Protein AF-A0A800KPN6-F1 (afdb_monomer_lite)

Foldseek 3Di:
DVVLVVCVVVVPPVSVVVVVVDPCVVVVVLVVQQVVLQVQLVVLCVPPNPVRSVCSNCVSSVVVCVVVVD

Sequence (70 aa):
MIERMIGAAKLDVKVYEEVEKDTTATQQALLVVVIVAIATGIGSFASGGVLGFFVGIVGGVGLWALWAWI

Radius of gyration: 15.54 Å; chains: 1; bounding box: 33×18×41 Å

Secondary structure (DSSP, 8-state):
-HHHHHHHHTT-HHHHHHHHH-TTHHHHHHHHHHHHHHHHHHHHHHHHHHHHHHHHHHHHHHHHHHHHT-

pLDDT: mean 85.87, std 5.35, range [70.12, 93.44]

Structure (mmCIF, N/CA/C/O backbone):
data_AF-A0A800KPN6-F1
#
_entry.id   AF-A0A800KPN6-F1
#
loop_
_atom_site.group_PDB
_atom_site.id
_atom_site.type_symbol
_atom_site.label_atom_id
_atom_site.label_alt_id
_atom_site.label_comp_id
_atom_site.label_asym_id
_atom_site.label_entity_id
_atom_site.label_seq_id
_atom_site.pdbx_PDB_ins_code
_atom_site.Cartn_x
_atom_site.Cartn_y
_atom_site.Cartn_z
_atom_site.occupancy
_atom_site.B_iso_or_equiv
_atom_site.auth_seq_id
_atom_site.auth_comp_id
_atom_site.auth_asym_id
_atom_site.auth_atom_id
_atom_site.pdbx_PDB_model_num
ATOM 1 N N . MET A 1 1 ? -3.687 7.337 15.730 1.00 70.12 1 MET A N 1
ATOM 2 C CA . MET A 1 1 ? -2.986 6.248 15.004 1.00 70.12 1 MET A CA 1
ATOM 3 C C . MET A 1 1 ? -1.989 5.505 15.879 1.00 70.12 1 MET A C 1
ATOM 5 O O . MET A 1 1 ? -2.135 4.299 15.987 1.00 70.12 1 MET A O 1
ATOM 9 N N . ILE A 1 2 ? -1.034 6.176 16.536 1.00 81.62 2 ILE A N 1
ATOM 10 C CA . ILE A 1 2 ? -0.048 5.493 17.401 1.00 81.62 2 ILE A CA 1
ATOM 11 C C . ILE A 1 2 ? -0.721 4.667 18.513 1.00 81.62 2 ILE A C 1
ATOM 13 O O . ILE A 1 2 ? -0.345 3.522 18.726 1.00 81.62 2 ILE A O 1
ATOM 17 N N . GLU A 1 3 ? -1.773 5.182 19.152 1.00 82.31 3 GLU A N 1
ATOM 18 C CA . GLU A 1 3 ? -2.536 4.422 20.159 1.00 82.31 3 GLU A CA 1
ATOM 19 C C . GLU A 1 3 ? -3.207 3.167 19.580 1.00 82.31 3 GLU A C 1
ATOM 21 O O . GLU A 1 3 ? -3.097 2.097 20.172 1.00 82.31 3 GLU A O 1
ATOM 26 N N . ARG A 1 4 ? -3.805 3.263 18.380 1.00 81.12 4 ARG A N 1
ATOM 27 C CA . ARG A 1 4 ? -4.355 2.104 17.650 1.00 81.12 4 ARG A CA 1
ATOM 28 C C . ARG A 1 4 ? -3.258 1.081 17.335 1.00 81.12 4 ARG A C 1
ATOM 30 O O . ARG A 1 4 ? -3.475 -0.107 17.517 1.00 81.12 4 ARG A O 1
ATOM 37 N N . MET A 1 5 ? -2.066 1.521 16.923 1.00 85.44 5 MET A N 1
ATOM 38 C CA . MET A 1 5 ? -0.935 0.620 16.653 1.00 85.44 5 MET A CA 1
ATOM 39 C C . MET A 1 5 ? -0.454 -0.098 17.922 1.00 85.44 5 MET A C 1
ATOM 41 O O . MET A 1 5 ? -0.210 -1.301 17.891 1.00 85.44 5 MET A O 1
ATOM 45 N N . ILE A 1 6 ? -0.351 0.620 19.045 1.00 87.88 6 ILE A N 1
ATOM 46 C CA . ILE A 1 6 ? 0.045 0.044 20.338 1.00 87.88 6 ILE A CA 1
ATOM 47 C C . ILE A 1 6 ? -1.018 -0.941 20.842 1.00 87.88 6 ILE A C 1
ATOM 49 O O . ILE A 1 6 ? -0.663 -2.012 21.327 1.00 87.88 6 ILE A O 1
ATOM 53 N N . GLY A 1 7 ? -2.306 -0.608 20.730 1.00 87.19 7 GLY A N 1
ATOM 54 C CA . GLY A 1 7 ? -3.391 -1.501 21.140 1.00 87.19 7 GLY A CA 1
ATOM 55 C C . GLY A 1 7 ? -3.508 -2.741 20.249 1.00 87.19 7 GLY A C 1
ATOM 56 O O . GLY A 1 7 ? -3.639 -3.844 20.772 1.00 87.19 7 GLY A O 1
ATOM 57 N N . ALA A 1 8 ? -3.324 -2.602 18.931 1.00 86.75 8 ALA A N 1
ATOM 58 C CA . ALA A 1 8 ? -3.245 -3.740 18.014 1.00 86.75 8 ALA A CA 1
ATOM 59 C C . ALA A 1 8 ? -2.066 -4.670 18.358 1.00 86.75 8 ALA A C 1
ATOM 61 O O . ALA A 1 8 ? -2.235 -5.884 18.421 1.00 86.75 8 ALA A O 1
ATOM 62 N N . ALA A 1 9 ? -0.887 -4.115 18.668 1.00 87.62 9 ALA A N 1
ATOM 63 C CA . ALA A 1 9 ? 0.271 -4.903 19.105 1.00 87.62 9 ALA A CA 1
ATOM 64 C C . ALA A 1 9 ? 0.042 -5.625 20.448 1.00 87.62 9 ALA A C 1
ATOM 66 O O . ALA A 1 9 ? 0.661 -6.654 20.710 1.00 87.62 9 ALA A O 1
ATOM 67 N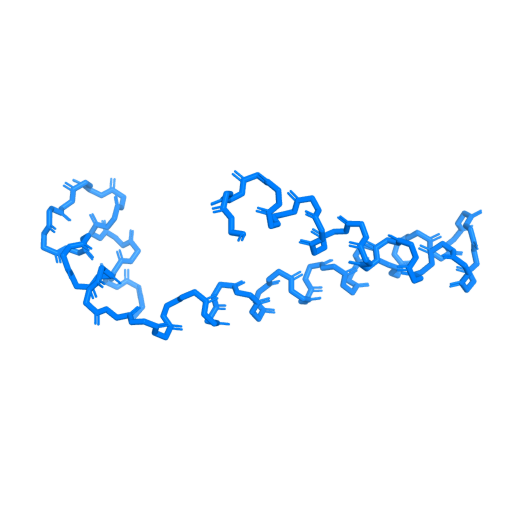 N . LYS A 1 10 ? -0.851 -5.099 21.295 1.00 90.88 10 LYS A N 1
ATOM 68 C CA . LYS A 1 10 ? -1.273 -5.706 22.566 1.00 90.88 10 LYS A CA 1
ATOM 69 C C . LYS A 1 10 ? -2.469 -6.656 22.431 1.00 90.88 10 LYS A C 1
ATOM 71 O O . LYS A 1 10 ? -2.918 -7.173 23.449 1.00 90.88 10 LYS A O 1
ATOM 76 N N . LEU A 1 11 ? -2.964 -6.891 21.213 1.00 84.88 11 LEU A N 1
ATOM 77 C CA . LEU A 1 11 ? -4.167 -7.682 20.935 1.00 84.88 11 LEU A CA 1
ATOM 78 C C . LEU A 1 11 ? -5.415 -7.165 21.680 1.00 84.88 11 LEU A C 1
ATOM 80 O O . LEU A 1 11 ? -6.251 -7.945 22.132 1.00 84.88 11 LEU A O 1
ATOM 84 N N . ASP A 1 12 ? -5.544 -5.844 21.823 1.00 89.12 12 ASP A N 1
ATOM 85 C CA . ASP A 1 12 ? -6.705 -5.233 22.472 1.00 89.12 12 ASP A CA 1
ATOM 86 C C . ASP A 1 12 ? -7.947 -5.324 21.569 1.00 89.12 12 ASP A C 1
ATOM 88 O O . ASP A 1 12 ? -8.001 -4.714 20.498 1.00 89.12 12 ASP A O 1
ATOM 92 N N . VAL A 1 13 ? -8.964 -6.063 22.026 1.00 85.94 13 VAL A N 1
ATOM 93 C CA . VAL A 1 13 ? -10.255 -6.249 21.340 1.00 85.94 13 VAL A CA 1
ATOM 94 C C . VAL A 1 13 ? -10.913 -4.927 20.957 1.00 85.94 13 VAL A C 1
ATOM 96 O O . VAL A 1 13 ? -11.465 -4.832 19.862 1.00 85.94 13 VAL A O 1
ATOM 99 N N . LYS A 1 14 ? -10.814 -3.886 21.794 1.00 85.12 14 LYS A N 1
ATOM 100 C CA . LYS A 1 14 ? -11.451 -2.597 21.488 1.00 85.12 14 LYS A CA 1
ATOM 101 C C . LYS A 1 14 ? -10.911 -1.986 20.203 1.00 85.12 14 LYS A C 1
ATOM 103 O O . LYS A 1 14 ? -11.672 -1.406 19.437 1.00 85.12 14 LYS A O 1
ATOM 108 N N . VAL A 1 15 ? -9.616 -2.154 19.942 1.00 83.56 15 VAL A N 1
ATOM 109 C CA . VAL A 1 15 ? -8.994 -1.629 18.723 1.00 83.56 15 VAL A CA 1
ATOM 110 C C . VAL A 1 15 ? -9.508 -2.361 17.488 1.00 83.56 15 VAL A C 1
ATOM 112 O O . VAL A 1 15 ? -9.735 -1.720 16.465 1.00 83.56 15 VAL A O 1
ATOM 115 N N . TYR A 1 16 ? -9.727 -3.673 17.566 1.00 81.06 16 TYR A N 1
ATOM 116 C CA . TYR A 1 16 ? -10.288 -4.430 16.447 1.00 81.06 16 TYR A CA 1
ATOM 117 C C . TYR A 1 16 ? -11.748 -4.056 16.176 1.00 81.06 16 TYR A C 1
ATOM 119 O O . TYR A 1 16 ? -12.092 -3.830 15.021 1.00 81.06 16 TYR A O 1
ATOM 127 N N . GLU A 1 17 ? -12.572 -3.888 17.214 1.00 82.38 17 GLU A N 1
ATOM 128 C CA . GLU A 1 17 ? -13.960 -3.423 17.058 1.00 82.38 17 GLU A CA 1
ATOM 129 C C . GLU A 1 17 ? -14.039 -2.004 16.470 1.00 82.38 17 GLU A C 1
ATOM 131 O O . GLU A 1 17 ? -14.918 -1.703 15.662 1.00 82.38 17 GLU A O 1
ATOM 136 N N . GLU A 1 18 ? -13.126 -1.114 16.866 1.00 80.00 18 GLU A N 1
ATOM 137 C CA . GLU A 1 18 ? -13.014 0.229 16.289 1.00 80.00 18 GLU A CA 1
ATOM 138 C C . GLU A 1 18 ? -12.590 0.187 14.817 1.00 80.00 18 GLU A C 1
ATOM 140 O O . GLU A 1 18 ? -13.102 0.966 14.019 1.00 80.00 18 GLU A O 1
ATOM 145 N N . VAL A 1 19 ? -11.677 -0.719 14.443 1.00 80.12 19 VAL A N 1
ATOM 146 C CA . VAL A 1 19 ? -11.264 -0.925 13.044 1.00 80.12 19 VAL A CA 1
ATOM 147 C C . VAL A 1 19 ? -12.403 -1.520 12.217 1.00 80.12 19 VAL A C 1
ATOM 149 O O . VAL A 1 19 ? -12.621 -1.070 11.101 1.00 80.12 19 VAL A O 1
ATOM 152 N N . GLU A 1 20 ? -13.151 -2.482 12.754 1.00 74.62 20 GLU A N 1
ATOM 153 C CA . GLU A 1 20 ? -14.280 -3.113 12.061 1.00 74.62 20 GLU A CA 1
ATOM 154 C C . GLU A 1 20 ? -15.412 -2.115 11.779 1.00 74.62 20 GLU A C 1
ATOM 156 O O . GLU A 1 20 ? -16.025 -2.140 10.713 1.00 74.62 20 GLU A O 1
ATOM 161 N N . LYS A 1 21 ? -15.656 -1.180 12.705 1.00 81.06 21 LYS A N 1
ATOM 162 C CA . LYS A 1 21 ? -16.633 -0.096 12.515 1.00 81.06 21 LYS A CA 1
ATOM 163 C C . LYS A 1 21 ? -16.126 1.014 11.592 1.00 81.06 21 LYS A C 1
ATOM 165 O O . LYS A 1 21 ? -16.927 1.806 11.097 1.00 81.06 21 LYS A O 1
ATOM 170 N N . ASP A 1 22 ? -14.817 1.091 11.371 1.00 75.38 22 ASP A N 1
ATOM 171 C CA . ASP A 1 22 ? -14.164 2.119 10.568 1.00 75.38 2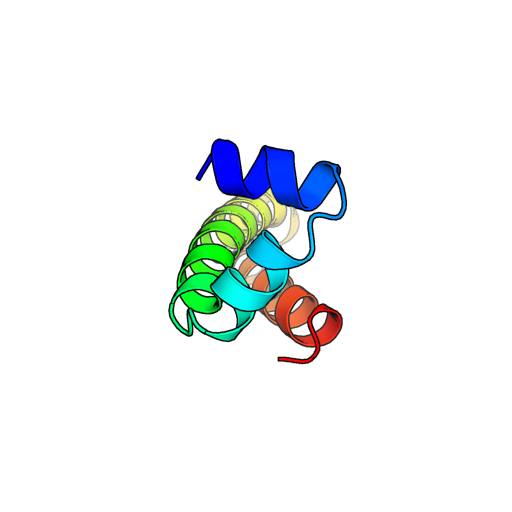2 ASP A CA 1
ATOM 172 C C . ASP A 1 22 ? -13.902 1.622 9.141 1.00 75.38 22 ASP A C 1
ATOM 174 O O . ASP A 1 22 ? -12.821 1.145 8.790 1.00 75.38 22 ASP A O 1
ATOM 178 N N . THR A 1 23 ? -14.888 1.823 8.267 1.00 72.81 23 THR A N 1
ATOM 179 C CA . THR A 1 23 ? -14.788 1.487 6.838 1.00 72.81 23 THR A CA 1
ATOM 180 C C . THR A 1 23 ? -13.718 2.295 6.092 1.00 72.81 23 THR A C 1
ATOM 182 O O . THR A 1 23 ? -13.379 1.965 4.956 1.00 72.81 23 THR A O 1
ATOM 185 N N . THR A 1 24 ? -13.176 3.364 6.690 1.00 76.06 24 THR A N 1
ATOM 186 C CA . THR A 1 24 ? -12.116 4.183 6.078 1.00 76.06 24 THR A CA 1
ATOM 187 C C . THR A 1 24 ? -10.714 3.633 6.349 1.00 76.06 24 THR A C 1
ATOM 189 O O . THR A 1 24 ? -9.766 3.994 5.646 1.00 76.06 24 THR A O 1
ATOM 192 N N . ALA A 1 25 ? -10.562 2.704 7.300 1.00 74.88 25 ALA A N 1
ATOM 193 C CA . ALA A 1 25 ? -9.275 2.100 7.641 1.00 74.88 25 ALA A CA 1
ATOM 194 C C . ALA A 1 25 ? -8.643 1.358 6.448 1.00 74.88 25 ALA A C 1
ATOM 196 O O . ALA A 1 25 ? -7.440 1.481 6.206 1.00 74.88 25 ALA A O 1
ATOM 197 N N . THR A 1 26 ? -9.453 0.674 5.633 1.00 78.75 26 THR A N 1
ATOM 198 C CA . THR A 1 26 ? -8.984 0.012 4.403 1.00 78.75 26 THR 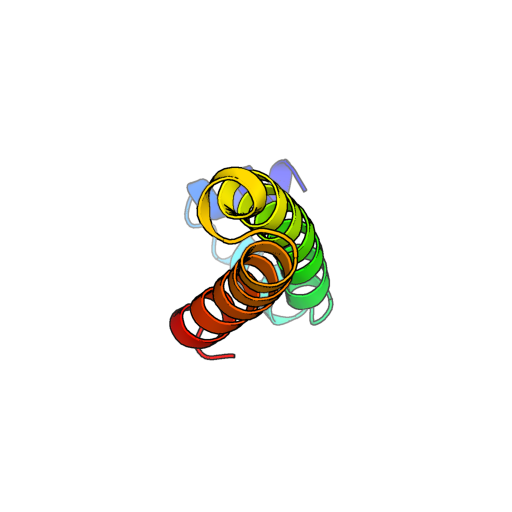A CA 1
ATOM 199 C C . THR A 1 26 ? -8.469 1.019 3.372 1.00 78.75 26 THR A C 1
ATOM 201 O O . THR A 1 26 ? -7.472 0.760 2.701 1.00 78.75 26 THR A O 1
ATOM 204 N N . GLN A 1 27 ? -9.080 2.206 3.276 1.00 77.06 27 GLN A N 1
ATOM 205 C CA . GLN A 1 27 ? -8.609 3.267 2.375 1.00 77.06 27 GLN A CA 1
ATOM 206 C C . GLN A 1 27 ? -7.266 3.852 2.833 1.00 77.06 27 GLN A C 1
ATOM 208 O O . GLN A 1 27 ? -6.400 4.138 2.006 1.00 77.06 27 GLN A O 1
ATOM 213 N N . GLN A 1 28 ? -7.060 3.989 4.146 1.00 82.50 28 GLN A N 1
ATOM 214 C CA . GLN A 1 28 ? -5.775 4.423 4.703 1.00 82.50 28 GLN A CA 1
ATOM 215 C C . GLN A 1 28 ? -4.670 3.393 4.439 1.00 82.50 28 GLN A C 1
ATOM 217 O O . GLN A 1 28 ? -3.567 3.767 4.042 1.00 82.50 28 GLN A O 1
ATOM 222 N N . ALA A 1 29 ? -4.969 2.099 4.601 1.00 84.50 29 ALA A N 1
ATOM 223 C CA . ALA A 1 29 ? -4.037 1.023 4.273 1.00 84.50 29 ALA A CA 1
ATOM 224 C C . ALA A 1 29 ? -3.678 1.019 2.777 1.00 84.50 29 ALA A C 1
ATOM 226 O O . ALA A 1 29 ? -2.501 0.929 2.426 1.00 84.50 29 ALA A O 1
ATOM 227 N N . LEU A 1 30 ? -4.670 1.211 1.901 1.00 87.25 30 LEU A N 1
ATOM 228 C CA . LEU A 1 30 ? -4.456 1.295 0.458 1.00 87.25 30 LEU A CA 1
ATOM 229 C C . LEU A 1 30 ? -3.501 2.436 0.076 1.00 87.25 30 LEU A C 1
ATOM 231 O O . LEU A 1 30 ? -2.644 2.245 -0.781 1.00 87.25 30 LEU A O 1
ATOM 235 N N . LEU A 1 31 ? -3.592 3.603 0.726 1.00 88.00 31 LEU A N 1
ATOM 236 C CA . LEU A 1 31 ? -2.682 4.726 0.466 1.00 88.00 31 LEU A CA 1
ATOM 237 C C . LEU A 1 31 ? -1.214 4.335 0.703 1.00 88.00 31 LEU A C 1
ATOM 239 O O . LEU A 1 31 ? -0.348 4.628 -0.121 1.00 88.00 31 LEU A O 1
ATOM 243 N N . VAL A 1 32 ? -0.940 3.646 1.814 1.00 90.00 32 VAL A N 1
ATOM 244 C CA . VAL A 1 32 ? 0.410 3.164 2.142 1.00 90.00 32 VAL A CA 1
ATOM 245 C C . VAL A 1 32 ? 0.887 2.170 1.084 1.00 90.00 32 VAL A C 1
ATOM 247 O O . VAL A 1 32 ? 2.015 2.275 0.603 1.00 90.00 32 VAL A O 1
ATOM 250 N N . VAL A 1 33 ? 0.015 1.251 0.665 1.00 91.56 33 VAL A N 1
ATOM 251 C CA . VAL A 1 33 ? 0.318 0.252 -0.370 1.00 91.56 33 VAL A CA 1
ATOM 252 C C . VAL A 1 33 ? 0.619 0.911 -1.711 1.00 91.56 33 VAL A C 1
ATOM 254 O O . VAL A 1 33 ? 1.569 0.509 -2.372 1.00 91.56 33 VAL A O 1
ATOM 257 N N . VAL A 1 34 ? -0.116 1.954 -2.105 1.00 90.88 34 VAL A N 1
ATOM 258 C CA . VAL A 1 34 ? 0.146 2.698 -3.347 1.00 90.88 34 VAL A CA 1
ATOM 259 C C . VAL A 1 34 ? 1.529 3.352 -3.319 1.00 90.88 34 VAL A C 1
ATOM 261 O O . VAL A 1 34 ? 2.260 3.266 -4.304 1.00 90.88 34 VAL A O 1
ATOM 264 N N . ILE A 1 35 ? 1.933 3.954 -2.196 1.00 92.06 35 ILE A N 1
ATOM 265 C CA . ILE A 1 35 ? 3.275 4.545 -2.048 1.00 92.06 35 ILE A CA 1
ATOM 266 C C . ILE A 1 35 ? 4.357 3.468 -2.197 1.00 92.06 35 ILE A C 1
ATOM 268 O O . ILE A 1 35 ? 5.325 3.658 -2.937 1.00 92.06 35 ILE A O 1
ATOM 272 N N . VAL A 1 36 ? 4.176 2.320 -1.536 1.00 92.06 36 VAL A N 1
ATOM 273 C CA . VAL A 1 36 ? 5.092 1.175 -1.651 1.00 92.06 36 VAL A CA 1
ATOM 274 C C . VAL A 1 36 ? 5.135 0.657 -3.090 1.00 92.06 36 VAL A C 1
ATOM 276 O O . VAL A 1 36 ? 6.219 0.453 -3.625 1.00 92.06 36 VAL A O 1
ATOM 279 N N . ALA A 1 37 ? 3.985 0.523 -3.751 1.00 90.12 37 ALA A N 1
ATOM 280 C CA . ALA A 1 37 ? 3.883 0.050 -5.126 1.00 90.12 37 ALA A CA 1
ATOM 281 C C . ALA A 1 37 ? 4.599 0.984 -6.114 1.00 90.12 37 ALA A C 1
ATOM 283 O O . ALA A 1 37 ? 5.286 0.510 -7.018 1.00 90.12 37 ALA A O 1
ATOM 284 N N . ILE A 1 38 ? 4.514 2.305 -5.916 1.00 90.88 38 ILE A N 1
ATOM 285 C CA . ILE A 1 38 ? 5.278 3.289 -6.697 1.00 90.88 38 ILE A CA 1
ATOM 286 C C . ILE A 1 38 ? 6.782 3.096 -6.479 1.00 90.88 38 ILE A C 1
ATOM 288 O O . ILE A 1 38 ? 7.531 3.049 -7.454 1.00 90.88 38 ILE A O 1
ATOM 292 N N . ALA A 1 39 ? 7.237 2.929 -5.234 1.00 91.19 39 ALA A N 1
ATOM 293 C CA . ALA A 1 39 ? 8.648 2.671 -4.938 1.00 91.19 39 ALA A CA 1
ATOM 294 C C . ALA A 1 39 ? 9.144 1.359 -5.577 1.00 91.19 39 ALA A C 1
ATOM 296 O O . ALA A 1 39 ? 10.223 1.326 -6.172 1.00 91.19 39 ALA A O 1
ATOM 297 N N . THR A 1 40 ? 8.332 0.298 -5.533 1.00 89.38 40 THR A N 1
ATOM 298 C CA . THR A 1 40 ? 8.594 -0.970 -6.230 1.00 89.38 40 THR A CA 1
ATOM 299 C C . THR A 1 40 ? 8.665 -0.781 -7.745 1.00 89.38 40 THR A C 1
ATOM 301 O O . THR A 1 40 ? 9.558 -1.333 -8.391 1.00 89.38 40 THR A O 1
ATOM 304 N N . GLY A 1 41 ? 7.774 0.031 -8.319 1.00 87.19 41 GLY A N 1
ATOM 305 C CA . GLY A 1 41 ? 7.805 0.404 -9.731 1.00 87.19 41 GLY A CA 1
ATOM 306 C C . GLY A 1 41 ? 9.096 1.129 -10.109 1.00 87.19 41 GLY A C 1
ATOM 307 O O . GLY A 1 41 ? 9.729 0.772 -11.100 1.00 87.19 41 GLY A O 1
ATOM 308 N N . ILE A 1 42 ? 9.536 2.101 -9.301 1.00 89.38 42 ILE A N 1
ATOM 309 C CA . ILE A 1 42 ? 10.804 2.820 -9.509 1.00 89.38 42 ILE A CA 1
ATOM 310 C C . ILE A 1 42 ? 11.988 1.844 -9.470 1.00 89.38 42 ILE A C 1
ATOM 312 O O . ILE A 1 42 ? 12.837 1.884 -10.356 1.00 89.38 42 ILE A O 1
ATOM 316 N N . GLY A 1 43 ? 12.030 0.926 -8.499 1.00 87.62 43 GLY A N 1
ATOM 317 C CA . GLY A 1 43 ? 13.074 -0.105 -8.432 1.00 87.62 43 GLY A CA 1
ATOM 318 C C . GLY A 1 43 ? 13.075 -1.039 -9.648 1.00 87.62 43 GLY A C 1
ATOM 319 O O . GLY A 1 43 ? 14.132 -1.401 -10.162 1.00 87.62 43 GLY A O 1
ATOM 320 N N . SER A 1 44 ? 11.888 -1.371 -10.159 1.00 85.31 44 SER A N 1
ATOM 321 C CA . SER A 1 44 ? 11.705 -2.235 -11.335 1.00 85.31 44 SER A CA 1
ATOM 322 C C . SER A 1 44 ? 12.013 -1.529 -12.661 1.00 85.31 44 SER A C 1
ATOM 324 O O . SER A 1 44 ? 12.208 -2.185 -13.686 1.00 85.31 44 SER A O 1
ATOM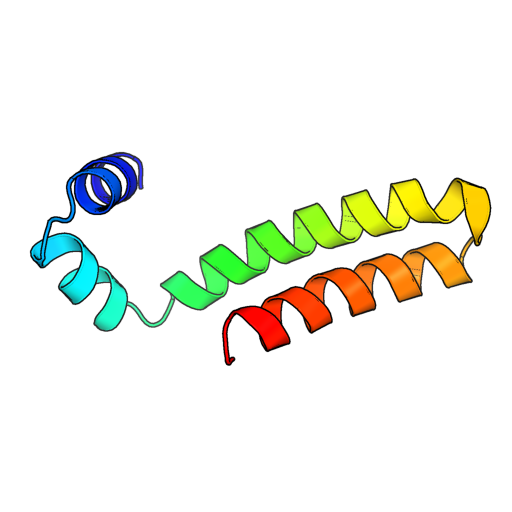 326 N N . PHE A 1 45 ? 12.106 -0.196 -12.661 1.00 85.25 45 PHE A N 1
ATOM 327 C CA . PHE A 1 45 ? 12.460 0.582 -13.848 1.00 85.25 45 PHE A CA 1
ATOM 328 C C . PHE A 1 45 ? 13.873 0.256 -14.349 1.00 85.25 45 PHE A C 1
ATOM 330 O O . PH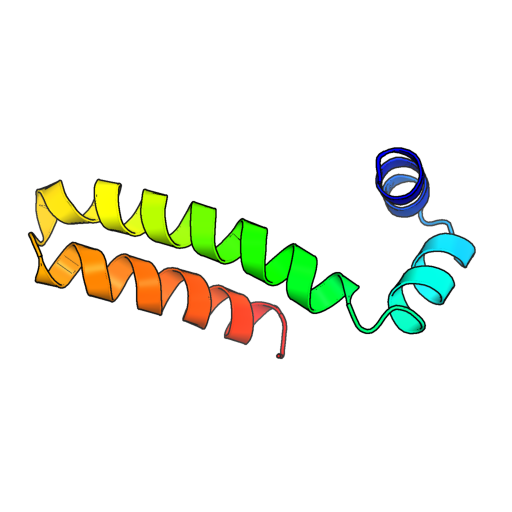E A 1 45 ? 14.108 0.226 -15.555 1.00 85.25 45 PHE A O 1
ATOM 337 N N . ALA A 1 46 ? 14.803 -0.047 -13.439 1.00 81.75 46 ALA A N 1
ATOM 338 C CA . ALA A 1 46 ? 16.189 -0.358 -13.786 1.00 81.75 46 ALA A CA 1
ATOM 339 C C . ALA A 1 46 ? 16.340 -1.646 -14.617 1.00 81.75 46 ALA A C 1
ATOM 341 O O . ALA A 1 46 ? 17.271 -1.752 -15.410 1.00 81.75 46 ALA A O 1
ATOM 342 N N . SER A 1 47 ? 15.437 -2.617 -14.451 1.00 82.88 47 SER A N 1
ATOM 343 C CA . SER A 1 47 ? 15.487 -3.911 -15.144 1.00 82.88 47 SER A CA 1
ATOM 344 C C . SER A 1 47 ? 14.477 -4.032 -16.289 1.00 82.88 47 SER A C 1
ATOM 346 O O . SER A 1 47 ? 14.760 -4.709 -17.273 1.00 82.88 47 SER A O 1
ATOM 348 N N . GLY A 1 48 ? 13.312 -3.384 -16.180 1.00 81.38 48 GLY A N 1
ATOM 349 C CA . GLY A 1 48 ? 12.200 -3.523 -17.130 1.00 81.38 48 GLY A CA 1
ATOM 350 C C . GLY A 1 48 ? 11.740 -2.226 -17.801 1.00 81.38 48 GLY A C 1
ATOM 351 O O . GLY A 1 48 ? 10.737 -2.240 -18.519 1.00 81.38 48 GLY A O 1
ATOM 352 N N . GLY A 1 49 ? 12.418 -1.098 -17.564 1.00 88.25 49 GLY A N 1
ATOM 353 C CA . GLY A 1 49 ? 12.045 0.211 -18.106 1.00 88.25 49 GLY A CA 1
ATOM 354 C C . GLY A 1 49 ? 10.625 0.639 -17.719 1.00 88.25 49 GLY A C 1
ATOM 355 O O . GLY A 1 49 ? 10.121 0.315 -16.643 1.00 88.25 49 GLY A O 1
ATOM 356 N N . VAL A 1 50 ? 9.948 1.359 -18.619 1.00 88.44 50 VAL A N 1
ATOM 357 C CA . VAL A 1 50 ? 8.576 1.861 -18.402 1.00 88.44 50 VAL A CA 1
ATOM 358 C C . VAL A 1 50 ? 7.583 0.718 -18.154 1.00 88.44 50 VAL A C 1
ATOM 360 O O . VAL A 1 50 ? 6.697 0.835 -17.313 1.00 88.44 50 VAL A O 1
ATOM 363 N N . LEU A 1 51 ? 7.750 -0.412 -18.845 1.00 89.00 51 LEU A N 1
ATOM 364 C CA . LEU A 1 51 ? 6.890 -1.586 -18.684 1.00 89.00 51 LEU A CA 1
ATOM 365 C C . LEU A 1 51 ? 7.062 -2.213 -17.291 1.00 89.00 51 LEU A C 1
ATOM 367 O O . LEU A 1 51 ? 6.072 -2.493 -16.619 1.00 89.00 51 LEU A O 1
ATOM 371 N N . GLY A 1 52 ? 8.306 -2.345 -16.820 1.00 86.12 52 GLY A N 1
ATOM 372 C CA . GLY A 1 52 ? 8.624 -2.807 -15.465 1.00 86.12 52 GLY A CA 1
ATOM 373 C C . GLY A 1 52 ? 8.067 -1.899 -14.366 1.00 86.12 52 GLY A C 1
ATOM 374 O O . GLY A 1 52 ? 7.614 -2.396 -13.338 1.00 86.12 52 GLY A O 1
ATOM 375 N N . PHE A 1 53 ? 8.018 -0.585 -14.601 1.00 87.69 53 PHE A N 1
ATOM 376 C CA . PHE A 1 53 ? 7.411 0.370 -13.671 1.00 87.69 53 PHE A CA 1
ATOM 377 C C . PHE A 1 53 ? 5.910 0.115 -13.469 1.00 87.69 53 PHE A C 1
ATOM 379 O O . PHE A 1 53 ? 5.460 -0.046 -12.333 1.00 87.69 53 PHE A O 1
ATOM 386 N N . PHE A 1 54 ? 5.135 0.011 -14.555 1.00 89.69 54 PHE A N 1
ATOM 387 C CA . PHE A 1 54 ? 3.693 -0.242 -14.457 1.00 89.69 54 PHE A CA 1
ATOM 388 C C . PHE A 1 54 ? 3.379 -1.644 -13.929 1.00 89.69 54 PHE A C 1
ATOM 390 O O . PHE A 1 54 ? 2.487 -1.792 -13.096 1.00 89.69 54 PHE A O 1
ATOM 397 N N . VAL A 1 55 ? 4.134 -2.663 -14.354 1.00 90.94 55 VAL A N 1
ATOM 398 C CA . VAL A 1 55 ? 3.979 -4.035 -13.844 1.00 90.94 55 VAL A CA 1
ATOM 399 C C . VAL A 1 55 ? 4.305 -4.105 -12.351 1.00 90.94 55 VAL A C 1
ATOM 401 O O . VAL A 1 55 ? 3.582 -4.765 -11.614 1.00 90.94 55 VAL A O 1
ATOM 404 N N . GLY A 1 56 ? 5.333 -3.393 -11.880 1.00 88.19 56 GLY A N 1
ATOM 405 C CA . GLY A 1 56 ? 5.677 -3.324 -10.458 1.00 88.19 56 GLY A CA 1
ATOM 406 C C . GLY A 1 56 ? 4.584 -2.671 -9.610 1.00 88.19 56 GLY A C 1
ATOM 407 O O . GLY A 1 56 ? 4.262 -3.174 -8.535 1.00 88.19 56 GLY A O 1
ATOM 408 N N . ILE A 1 57 ? 3.957 -1.603 -10.115 1.00 89.81 57 ILE A N 1
ATOM 409 C CA . ILE A 1 57 ? 2.849 -0.931 -9.419 1.00 89.81 57 ILE A CA 1
ATOM 410 C C . ILE A 1 57 ? 1.607 -1.825 -9.371 1.00 89.81 57 ILE A C 1
ATOM 412 O O . ILE A 1 57 ? 1.073 -2.084 -8.292 1.00 89.81 57 ILE A O 1
ATOM 416 N N . VAL A 1 58 ? 1.149 -2.310 -10.531 1.00 91.81 58 VAL A N 1
ATOM 417 C CA . VAL A 1 58 ? -0.056 -3.150 -10.626 1.00 91.81 58 VAL A CA 1
ATOM 418 C C . VAL A 1 58 ? 0.147 -4.461 -9.871 1.00 91.81 58 VAL A C 1
ATOM 420 O O . VAL A 1 58 ? -0.743 -4.894 -9.147 1.00 91.81 58 VAL A O 1
ATOM 423 N N . GLY A 1 59 ? 1.334 -5.058 -9.983 1.00 92.00 59 GLY A N 1
ATOM 424 C CA . GLY A 1 59 ? 1.717 -6.248 -9.237 1.00 92.00 59 GLY A CA 1
ATOM 425 C C . GLY A 1 59 ? 1.725 -6.007 -7.730 1.00 92.00 59 GLY A C 1
ATOM 426 O O . GLY A 1 59 ? 1.150 -6.804 -7.001 1.00 92.00 59 GLY A O 1
ATOM 427 N N . GLY A 1 60 ? 2.301 -4.901 -7.251 1.00 89.62 60 GLY A N 1
ATOM 428 C CA . GLY A 1 60 ? 2.350 -4.577 -5.821 1.00 89.62 60 GLY A CA 1
ATOM 429 C C . GLY A 1 60 ? 0.966 -4.387 -5.197 1.00 89.62 60 GLY A C 1
ATOM 430 O O . GLY A 1 60 ? 0.670 -4.981 -4.161 1.00 89.62 60 GLY A O 1
ATOM 431 N N . VAL A 1 61 ? 0.094 -3.614 -5.852 1.00 90.94 61 VAL A N 1
ATOM 432 C CA . VAL A 1 61 ? -1.288 -3.416 -5.383 1.00 90.94 61 VAL A CA 1
ATOM 433 C C . VAL A 1 61 ? -2.101 -4.707 -5.517 1.00 90.94 61 VAL A C 1
ATOM 435 O O . VAL A 1 61 ? -2.820 -5.078 -4.592 1.00 90.94 61 VAL A O 1
ATOM 438 N N . GLY A 1 62 ? -1.964 -5.416 -6.640 1.00 92.00 62 GLY A N 1
ATOM 439 C CA . GLY A 1 62 ? -2.701 -6.648 -6.918 1.00 92.00 62 GLY A CA 1
ATOM 440 C C . GLY A 1 62 ? -2.335 -7.792 -5.974 1.00 92.00 62 GLY A C 1
ATOM 441 O O . GLY A 1 62 ? -3.226 -8.432 -5.428 1.00 92.00 62 GLY A O 1
ATOM 442 N N . LEU A 1 63 ? -1.043 -8.028 -5.718 1.00 92.12 63 LEU A N 1
ATOM 443 C CA . LEU A 1 63 ? -0.609 -9.037 -4.744 1.00 92.12 63 LEU A CA 1
ATOM 444 C C . LEU A 1 63 ? -1.059 -8.694 -3.325 1.00 92.12 63 LEU A C 1
ATOM 446 O O . LEU A 1 63 ? -1.434 -9.600 -2.586 1.00 92.12 63 LEU A O 1
ATOM 450 N N . TRP A 1 64 ? -1.032 -7.414 -2.940 1.00 92.19 64 TRP A N 1
ATOM 451 C CA . TRP A 1 64 ? -1.551 -7.000 -1.639 1.00 92.19 64 TRP A CA 1
ATOM 452 C C . TRP A 1 64 ? -3.048 -7.292 -1.515 1.00 92.19 64 TRP A C 1
ATOM 454 O O . TRP A 1 64 ? -3.451 -7.894 -0.525 1.00 92.19 64 TRP A O 1
ATOM 464 N N . ALA A 1 65 ? -3.849 -6.930 -2.523 1.00 90.38 65 ALA A N 1
ATOM 465 C CA . ALA A 1 65 ? -5.286 -7.204 -2.527 1.00 90.38 65 ALA A CA 1
ATOM 466 C C . ALA A 1 65 ? -5.570 -8.714 -2.438 1.00 90.38 65 ALA A C 1
ATOM 468 O O . ALA A 1 65 ? -6.341 -9.150 -1.584 1.00 90.38 65 ALA A O 1
ATOM 469 N N . LEU A 1 66 ? -4.849 -9.523 -3.228 1.00 93.44 66 LEU A N 1
ATOM 470 C CA . LEU A 1 66 ? -4.939 -10.985 -3.181 1.00 93.44 66 LEU A CA 1
ATOM 471 C C . LEU A 1 66 ? -4.594 -11.553 -1.797 1.00 93.44 66 LEU A C 1
ATOM 473 O O . LEU A 1 66 ? -5.289 -12.440 -1.312 1.00 93.44 66 LEU A O 1
ATOM 477 N N . TRP A 1 67 ? -3.529 -11.059 -1.157 1.00 90.62 67 TRP A N 1
ATOM 478 C CA . TRP A 1 67 ? -3.118 -11.506 0.177 1.00 90.62 67 TRP A CA 1
ATOM 479 C C . TRP A 1 67 ? -4.091 -11.060 1.274 1.00 90.62 67 TRP A C 1
ATOM 481 O O . TRP A 1 67 ? -4.339 -11.801 2.222 1.00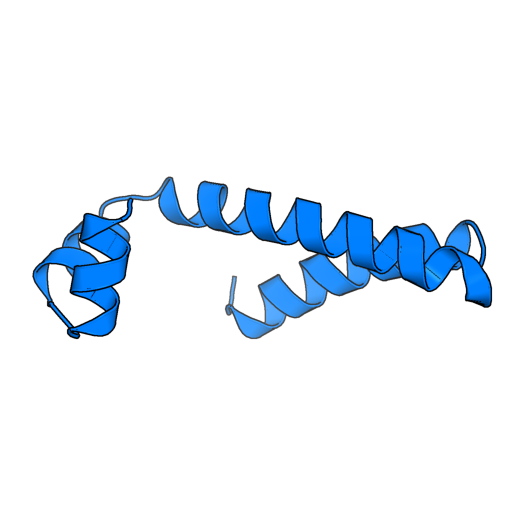 90.62 67 TRP A O 1
ATOM 491 N N . ALA A 1 68 ? -4.649 -9.856 1.144 1.00 87.38 68 ALA A N 1
ATOM 492 C CA . ALA A 1 68 ? -5.585 -9.279 2.099 1.00 87.38 68 ALA A CA 1
ATOM 493 C C . ALA A 1 68 ? -7.018 -9.828 1.964 1.00 87.38 68 ALA A C 1
ATOM 495 O O . ALA A 1 68 ? -7.859 -9.483 2.793 1.00 87.38 68 ALA A O 1
ATOM 496 N N . TRP A 1 69 ? -7.296 -10.673 0.958 1.00 85.25 69 TRP A N 1
ATOM 497 C CA . TRP A 1 69 ? -8.645 -11.157 0.626 1.00 85.25 69 TRP A CA 1
ATOM 498 C C . TRP A 1 69 ? -9.662 -10.020 0.416 1.00 85.25 69 TRP A C 1
ATOM 500 O O . TRP A 1 69 ? -10.817 -10.110 0.834 1.00 85.25 69 TRP A O 1
ATOM 510 N N . ILE A 1 70 ? -9.216 -8.948 -0.245 1.00 80.00 70 ILE A N 1
ATOM 511 C CA . ILE A 1 70 ? -10.049 -7.818 -0.690 1.00 80.00 70 ILE A CA 1
ATOM 512 C C . ILE A 1 70 ? -10.348 -7.998 -2.176 1.00 80.00 70 ILE A C 1
ATOM 514 O O . ILE A 1 70 ? -11.532 -7.854 -2.552 1.00 80.00 70 ILE A O 1
#